Protein AF-T1H6H2-F1 (afdb_monomer)

Solvent-accessible surface area (backbone atoms only — not comparable to full-atom values): 9204 Å² total; per-residue (Å²): 111,72,67,59,53,51,53,52,51,51,51,52,50,52,52,50,50,49,51,51,51,53,51,52,52,51,53,52,49,51,54,50,51,52,55,45,47,69,57,45,52,61,52,53,53,52,49,52,52,48,51,53,50,51,52,51,51,53,56,50,55,58,48,51,57,55,51,50,47,68,44,46,52,69,73,38,45,65,56,43,74,70,38,70,47,97,91,46,47,68,60,50,51,51,45,49,49,53,39,49,54,33,37,56,49,28,58,74,75,42,77,85,41,70,63,39,53,51,30,49,52,52,44,52,54,33,52,51,40,46,52,52,49,51,54,50,50,49,59,72,71,59,69,82,82,49,74,64,62,51,50,53,54,52,52,55,52,56,59,65,67,64,70,82,78,128

pLDDT: mean 85.95, std 10.0, range [39.97, 96.44]

Radius of gyration: 44.1 Å; Cα contacts (8 Å, |Δi|>4): 53; chains: 1; bounding box: 81×33×142 Å

Structure (mmCIF, N/CA/C/O backbone):
data_AF-T1H6H2-F1
#
_entry.id   AF-T1H6H2-F1
#
loop_
_atom_site.group_PDB
_atom_site.id
_atom_site.type_symbol
_atom_site.label_atom_id
_atom_site.label_alt_id
_atom_site.label_comp_id
_atom_site.label_asym_id
_atom_site.label_entity_id
_atom_site.label_seq_id
_atom_site.pdbx_PDB_ins_code
_atom_site.Cartn_x
_atom_site.Cartn_y
_atom_site.Cartn_z
_atom_site.occupancy
_atom_site.B_iso_or_equiv
_atom_site.auth_seq_id
_atom_site.auth_comp_id
_atom_site.auth_asym_id
_atom_site.auth_atom_id
_atom_site.pdbx_PDB_model_num
ATOM 1 N N . ASP A 1 1 ? -62.378 6.405 75.358 1.00 59.22 1 ASP A N 1
ATOM 2 C CA . ASP A 1 1 ? -60.971 5.942 75.385 1.00 59.22 1 ASP A CA 1
ATOM 3 C C . ASP A 1 1 ? -60.688 4.698 74.549 1.00 59.22 1 ASP A C 1
ATOM 5 O O . ASP A 1 1 ? -59.796 4.745 73.711 1.00 59.22 1 ASP A O 1
ATOM 9 N N . THR A 1 2 ? -61.473 3.625 74.661 1.00 69.62 2 THR A N 1
ATOM 10 C CA . THR A 1 2 ? -61.313 2.390 73.858 1.00 69.62 2 THR A CA 1
ATOM 11 C C . THR A 1 2 ? -61.419 2.585 72.337 1.00 69.62 2 THR A C 1
ATOM 13 O O . THR A 1 2 ? -60.657 1.976 71.591 1.00 69.62 2 THR A O 1
ATOM 16 N N . ALA A 1 3 ? -62.301 3.469 71.856 1.00 76.44 3 ALA A N 1
ATOM 17 C CA . ALA A 1 3 ? -62.453 3.751 70.421 1.00 76.44 3 ALA A CA 1
ATOM 18 C C . ALA A 1 3 ? -61.234 4.473 69.803 1.00 76.44 3 ALA A C 1
ATOM 20 O O . ALA A 1 3 ? -60.795 4.119 68.710 1.00 76.44 3 ALA A O 1
ATOM 21 N N . ASN A 1 4 ? -60.641 5.432 70.524 1.00 79.81 4 ASN A N 1
ATOM 22 C CA . ASN A 1 4 ? -59.426 6.132 70.084 1.00 79.81 4 ASN A CA 1
ATOM 23 C C . ASN A 1 4 ? -58.225 5.180 70.026 1.00 79.81 4 ASN A C 1
ATOM 25 O O . ASN A 1 4 ? -57.428 5.235 69.091 1.00 79.81 4 ASN A O 1
ATOM 29 N N . PHE A 1 5 ? -58.120 4.268 70.996 1.00 83.00 5 PHE A N 1
ATOM 30 C CA . PHE A 1 5 ? -57.076 3.246 71.021 1.00 83.00 5 PHE A CA 1
ATOM 31 C C . PHE A 1 5 ? -57.181 2.276 69.831 1.00 83.00 5 PHE A C 1
ATOM 33 O O . PHE A 1 5 ? -56.176 1.959 69.192 1.00 83.00 5 PHE A O 1
ATOM 40 N N . ALA A 1 6 ? -58.398 1.856 69.477 1.00 84.81 6 ALA A N 1
ATOM 41 C CA . ALA A 1 6 ? -58.640 1.017 68.304 1.00 84.81 6 ALA A CA 1
ATOM 42 C C . ALA A 1 6 ? -58.256 1.727 66.989 1.00 84.81 6 ALA A C 1
ATOM 44 O O . ALA A 1 6 ? -57.574 1.133 66.154 1.00 84.81 6 ALA A O 1
ATOM 45 N N . GLN A 1 7 ? -58.599 3.012 66.834 1.00 87.12 7 GLN A N 1
ATOM 46 C CA . GLN A 1 7 ? -58.219 3.809 65.657 1.00 87.12 7 GLN A CA 1
ATOM 47 C C . GLN A 1 7 ? -56.703 4.014 65.532 1.00 87.12 7 GLN A C 1
ATOM 49 O O . GLN A 1 7 ? -56.152 3.934 64.432 1.00 87.12 7 GLN A O 1
ATOM 54 N N . LEU A 1 8 ? -56.009 4.260 66.647 1.00 86.00 8 LEU A N 1
ATOM 55 C CA . LEU A 1 8 ? -54.547 4.355 66.677 1.00 86.00 8 LEU A CA 1
ATOM 56 C C . LEU A 1 8 ? -53.891 3.032 66.274 1.00 86.00 8 LEU A C 1
ATOM 58 O O . LEU A 1 8 ? -52.953 3.028 65.479 1.00 86.00 8 LEU A O 1
ATOM 62 N N . THR A 1 9 ? -54.425 1.910 66.756 1.00 88.19 9 THR A N 1
ATOM 63 C CA . THR A 1 9 ? -53.924 0.571 66.422 1.00 88.19 9 THR A CA 1
ATOM 64 C C . THR A 1 9 ? -54.136 0.248 64.936 1.00 88.19 9 THR A C 1
ATOM 66 O O . THR A 1 9 ? -53.226 -0.252 64.278 1.00 88.19 9 THR A O 1
ATOM 69 N N . GLU A 1 10 ? -55.291 0.606 64.362 1.00 91.44 10 GLU A N 1
ATOM 70 C CA . GLU A 1 10 ? -55.558 0.463 62.923 1.00 91.44 10 GLU A CA 1
ATOM 71 C C . GLU A 1 10 ? -54.583 1.297 62.074 1.00 91.44 10 GLU A C 1
ATOM 73 O O . GLU A 1 10 ? -54.028 0.805 61.089 1.00 91.44 10 GLU A O 1
ATOM 78 N N . LYS A 1 11 ? -54.324 2.550 62.471 1.00 90.00 11 LYS A N 1
ATOM 79 C CA . LYS A 1 11 ? -53.363 3.432 61.788 1.00 90.00 11 LYS A CA 1
ATOM 80 C C . LYS A 1 11 ? -51.948 2.855 61.825 1.00 90.00 11 LYS A C 1
ATOM 82 O O . LYS A 1 11 ? -51.281 2.839 60.794 1.00 90.00 11 LYS A O 1
ATOM 87 N N . VAL A 1 12 ? -51.504 2.351 62.978 1.00 91.25 12 VAL A N 1
ATOM 88 C CA . VAL A 1 12 ? -50.191 1.699 63.132 1.00 91.25 12 VAL A CA 1
ATOM 89 C C . VAL A 1 12 ? -50.086 0.455 62.248 1.00 91.25 12 VAL A C 1
ATOM 91 O O . VAL A 1 12 ? -49.072 0.275 61.575 1.00 91.25 12 VAL A O 1
ATOM 94 N N . ASN A 1 13 ? -51.137 -0.364 62.176 1.00 91.75 13 ASN A N 1
ATOM 95 C CA . ASN A 1 13 ? -51.163 -1.536 61.301 1.00 91.75 13 ASN A CA 1
ATOM 96 C C . ASN A 1 13 ? -51.085 -1.149 59.819 1.00 91.75 13 ASN A C 1
ATOM 98 O O . ASN A 1 13 ? -50.264 -1.712 59.099 1.00 91.75 13 ASN A O 1
ATOM 102 N N . LYS A 1 14 ? -51.832 -0.125 59.384 1.00 92.81 14 LYS A N 1
ATOM 103 C CA . LYS A 1 14 ? -51.731 0.428 58.021 1.00 92.81 14 LYS A CA 1
ATOM 104 C C . LYS A 1 14 ? -50.328 0.938 57.695 1.00 92.81 14 LYS A C 1
ATOM 106 O O . LYS A 1 14 ? -49.822 0.669 56.609 1.00 92.81 14 LYS A O 1
ATOM 111 N N . TYR A 1 15 ? -49.677 1.650 58.616 1.00 93.25 15 TYR A N 1
ATOM 112 C CA . TYR A 1 15 ? -48.298 2.103 58.405 1.00 93.25 15 TYR A CA 1
ATOM 113 C C . TYR A 1 15 ? -47.307 0.935 58.344 1.00 93.25 15 TYR A C 1
ATOM 115 O O . TYR A 1 15 ? -46.400 0.953 57.513 1.00 93.25 15 TYR A O 1
ATOM 123 N N . ASN A 1 16 ? -47.498 -0.103 59.161 1.00 92.88 16 ASN A N 1
ATOM 124 C CA . ASN A 1 16 ? -46.692 -1.322 59.099 1.00 92.88 16 ASN A CA 1
ATOM 125 C C . ASN A 1 16 ? -46.887 -2.084 57.782 1.00 92.88 16 ASN A C 1
ATOM 127 O O . ASN A 1 16 ? -45.909 -2.553 57.204 1.00 92.88 16 ASN A O 1
ATOM 131 N N . GLU A 1 17 ? -48.117 -2.197 57.282 1.00 93.38 17 GLU A N 1
ATOM 132 C CA . GLU A 1 17 ? -48.404 -2.796 55.974 1.00 93.38 17 GLU A CA 1
ATOM 133 C C . GLU A 1 17 ? -47.775 -1.994 54.836 1.00 93.38 17 GLU A C 1
ATOM 135 O O . GLU A 1 17 ? -47.125 -2.572 53.965 1.00 93.38 17 GLU A O 1
ATOM 140 N N . LEU A 1 18 ? -47.891 -0.664 54.875 1.00 93.69 18 LEU A N 1
ATOM 141 C CA . LEU A 1 18 ? -47.269 0.214 53.889 1.00 93.69 18 LEU A CA 1
ATOM 142 C C . LEU A 1 18 ? -45.739 0.085 53.907 1.00 93.69 18 LEU A C 1
ATOM 144 O O . LEU A 1 18 ? -45.123 -0.023 52.850 1.00 93.69 18 LEU A O 1
ATOM 148 N N . SER A 1 19 ? -45.133 0.031 55.096 1.00 93.81 19 SER A N 1
ATOM 149 C CA . SER A 1 19 ? -43.689 -0.168 55.268 1.00 93.81 19 SER A CA 1
ATOM 150 C C . SER A 1 19 ? -43.231 -1.531 54.734 1.00 93.81 19 SER A C 1
ATOM 152 O O . SER A 1 19 ? -42.256 -1.613 53.987 1.00 93.81 19 SER A O 1
ATOM 154 N N . LYS A 1 20 ? -43.981 -2.606 55.015 1.00 94.31 20 LYS A N 1
ATOM 155 C CA . LYS A 1 20 ? -43.722 -3.940 54.447 1.00 94.31 20 LYS A CA 1
ATOM 156 C C . LYS A 1 20 ? -43.845 -3.950 52.925 1.00 94.31 20 LYS A C 1
ATOM 158 O O . LYS A 1 20 ? -43.014 -4.558 52.256 1.00 94.31 20 LYS A O 1
ATOM 163 N N . CYS A 1 21 ? -44.845 -3.263 52.378 1.00 94.81 21 CYS A N 1
ATOM 164 C CA . CYS A 1 21 ? -45.035 -3.141 50.935 1.00 94.81 21 CYS A CA 1
ATOM 165 C C . CYS A 1 21 ? -43.854 -2.402 50.286 1.00 94.81 21 CYS A C 1
ATOM 167 O O . CYS A 1 21 ? -43.271 -2.891 49.321 1.00 94.81 21 CYS A O 1
ATOM 169 N N . MET A 1 22 ? -43.424 -1.284 50.879 1.00 94.81 22 MET A N 1
ATOM 170 C CA . MET A 1 22 ? -42.246 -0.525 50.449 1.00 94.81 22 MET A CA 1
ATOM 171 C C . MET A 1 22 ? -40.971 -1.381 50.485 1.00 94.81 22 MET A C 1
ATOM 173 O O . MET A 1 22 ? -40.210 -1.400 49.517 1.00 94.81 22 MET A O 1
ATOM 177 N N . SER A 1 23 ? -40.764 -2.138 51.567 1.00 94.56 23 SER A N 1
ATOM 178 C CA . SER A 1 23 ? -39.644 -3.076 51.686 1.00 94.56 23 SER A CA 1
ATOM 179 C C . SER A 1 23 ? -39.695 -4.150 50.598 1.00 94.56 23 SER A C 1
ATOM 181 O O . SER A 1 23 ? -38.672 -4.439 49.990 1.00 94.56 23 SER A O 1
ATOM 183 N N . GLY A 1 24 ? -40.874 -4.709 50.307 1.00 96.00 24 GLY A N 1
ATOM 184 C CA . GLY A 1 24 ? -41.040 -5.708 49.249 1.00 96.00 24 GLY A CA 1
ATOM 185 C C . GLY A 1 24 ? -40.739 -5.157 47.851 1.00 96.00 24 GLY A C 1
ATOM 186 O O . GLY A 1 24 ? -40.100 -5.830 47.037 1.00 96.00 24 GLY A O 1
ATOM 187 N N . ILE A 1 25 ? -41.137 -3.911 47.580 1.00 94.62 25 ILE A N 1
ATOM 188 C CA . ILE A 1 25 ? -40.821 -3.215 46.326 1.00 94.62 25 ILE A CA 1
ATOM 189 C C . ILE A 1 25 ? -39.305 -3.014 46.194 1.00 94.62 25 ILE A C 1
ATOM 191 O O . ILE A 1 25 ? -38.743 -3.328 45.145 1.00 94.62 25 ILE A O 1
ATOM 195 N N . LEU A 1 26 ? -38.632 -2.551 47.253 1.00 96.31 26 LEU A N 1
ATOM 196 C CA . LEU A 1 26 ? -37.177 -2.367 47.269 1.00 96.31 26 LEU A CA 1
ATOM 197 C C . LEU A 1 26 ? -36.427 -3.683 47.036 1.00 96.31 26 LEU A C 1
ATOM 199 O O . LEU A 1 26 ? -35.561 -3.732 46.167 1.00 96.31 26 LEU A O 1
ATOM 203 N N . THR A 1 27 ? -36.817 -4.766 47.714 1.00 95.50 27 THR A N 1
ATOM 204 C CA . THR A 1 27 ? -36.234 -6.099 47.486 1.00 95.50 27 THR A CA 1
ATOM 205 C C . THR A 1 27 ? -36.415 -6.555 46.037 1.00 95.50 27 THR A C 1
ATOM 207 O O . THR A 1 27 ? -35.505 -7.122 45.435 1.00 95.50 27 THR A O 1
ATOM 210 N N . THR A 1 28 ? -37.573 -6.276 45.432 1.00 95.31 28 THR A N 1
ATOM 211 C CA . THR A 1 28 ? -37.825 -6.616 44.023 1.00 95.31 28 THR A CA 1
ATOM 212 C C . THR A 1 28 ? -36.932 -5.805 43.081 1.00 95.31 28 THR A C 1
ATOM 214 O O . THR A 1 28 ? -36.414 -6.343 42.100 1.00 95.31 28 THR A O 1
ATOM 217 N N . PHE A 1 29 ? -36.732 -4.515 43.361 1.00 96.44 29 PHE A N 1
ATOM 218 C CA . PHE A 1 29 ? -35.812 -3.679 42.591 1.00 96.44 29 PHE A CA 1
ATOM 219 C C . PHE A 1 29 ? -34.371 -4.162 42.703 1.00 96.44 29 PHE A C 1
ATOM 221 O O . PHE A 1 29 ? -33.711 -4.287 41.676 1.00 96.44 29 PHE A O 1
ATOM 228 N N . GLU A 1 30 ? -33.914 -4.491 43.908 1.00 95.69 30 GLU A N 1
ATOM 229 C CA . GLU A 1 30 ? -32.572 -5.017 44.155 1.00 95.69 30 GLU A CA 1
ATOM 230 C C . GLU A 1 30 ? -32.324 -6.314 43.372 1.00 95.69 30 GLU A C 1
ATOM 232 O O . GLU A 1 30 ? -31.342 -6.423 42.641 1.00 95.69 30 GLU A O 1
ATOM 237 N N . GLN A 1 31 ? -33.272 -7.256 43.401 1.00 95.56 31 GLN A N 1
ATOM 238 C CA . GLN A 1 31 ? -33.183 -8.494 42.617 1.00 95.56 31 GLN A CA 1
ATOM 239 C C . GLN A 1 31 ? -33.136 -8.241 41.105 1.00 95.56 31 GLN A C 1
ATOM 241 O O . GLN A 1 31 ? -32.422 -8.931 40.375 1.00 95.56 31 GLN A O 1
ATOM 246 N N . ARG A 1 32 ? -33.912 -7.270 40.608 1.00 95.88 32 ARG A N 1
ATOM 247 C CA . ARG A 1 32 ? -33.897 -6.900 39.186 1.00 95.88 32 ARG A CA 1
ATOM 248 C C . ARG A 1 32 ? -32.589 -6.219 38.796 1.00 95.88 32 ARG A C 1
ATOM 250 O O . ARG A 1 32 ? -32.098 -6.500 37.707 1.00 95.88 32 ARG A O 1
ATOM 257 N N . LEU A 1 33 ? -32.033 -5.371 39.663 1.00 95.25 33 LEU A N 1
ATOM 258 C CA . LEU A 1 33 ? -30.734 -4.737 39.443 1.00 95.25 33 LEU A CA 1
ATOM 259 C C . LEU A 1 33 ? -29.616 -5.779 39.402 1.00 95.25 33 LEU A C 1
ATOM 261 O O . LEU A 1 33 ? -28.835 -5.770 38.458 1.00 95.25 33 LEU A O 1
ATOM 265 N N . GLY A 1 34 ? -29.598 -6.720 40.350 1.00 94.25 34 GLY A N 1
ATOM 266 C CA . GLY A 1 34 ? -28.598 -7.790 40.383 1.00 94.25 34 GLY A CA 1
ATOM 267 C C . GLY A 1 34 ? -28.622 -8.653 39.118 1.00 94.25 34 GLY A C 1
ATOM 268 O O . GLY A 1 34 ? -27.587 -8.874 38.497 1.00 94.25 34 GLY A O 1
ATOM 269 N N . LYS A 1 35 ? -29.814 -9.059 38.654 1.00 93.31 35 LYS A N 1
ATOM 270 C CA . LYS A 1 35 ? -29.961 -9.795 37.380 1.00 93.31 35 LYS A CA 1
ATOM 271 C C . LYS A 1 35 ? -29.508 -8.980 36.171 1.00 93.31 35 LYS A C 1
ATOM 273 O O . LYS A 1 35 ? -28.952 -9.530 35.219 1.00 93.31 35 LYS A O 1
ATOM 278 N N . LEU A 1 36 ? -29.786 -7.676 36.176 1.00 93.25 36 LEU A N 1
ATOM 279 C CA . LEU A 1 36 ? -29.373 -6.783 35.102 1.00 93.25 36 LEU A CA 1
ATOM 280 C C . LEU A 1 36 ? -27.848 -6.659 35.060 1.00 93.25 36 LEU A C 1
ATOM 282 O O . LEU A 1 36 ? -27.271 -6.770 33.986 1.00 93.25 36 LEU A O 1
ATOM 286 N N . GLU A 1 37 ? -27.202 -6.487 36.210 1.00 93.00 37 GLU A N 1
ATOM 287 C CA . GLU A 1 37 ? -25.745 -6.440 36.329 1.00 93.00 37 GLU A CA 1
ATOM 288 C C . GLU A 1 37 ? -25.100 -7.744 35.846 1.00 93.00 37 GLU A C 1
ATOM 290 O O . GLU A 1 37 ? -24.219 -7.707 34.987 1.00 93.00 37 GLU A O 1
ATOM 295 N N . GLU A 1 38 ? -25.609 -8.892 36.298 1.00 92.44 38 GLU A N 1
ATOM 296 C CA . GLU A 1 38 ? -25.136 -10.218 35.882 1.00 92.44 38 GLU A CA 1
ATOM 297 C C . GLU A 1 38 ? -25.257 -10.429 34.362 1.00 92.44 38 GLU A C 1
ATOM 299 O O . GLU A 1 38 ? -24.422 -11.090 33.745 1.00 92.44 38 GLU A O 1
ATOM 304 N N . THR A 1 39 ? -26.263 -9.813 33.733 1.00 92.44 39 THR A N 1
ATOM 305 C CA . THR A 1 39 ? -26.474 -9.892 32.282 1.00 92.44 39 THR A CA 1
ATOM 306 C C . THR A 1 39 ? -25.632 -8.873 31.506 1.00 92.44 39 THR A C 1
ATOM 308 O O . THR A 1 39 ? -25.107 -9.188 30.438 1.00 92.44 39 THR A O 1
ATOM 311 N N . ILE A 1 40 ? -25.492 -7.643 32.008 1.00 93.19 40 ILE A N 1
ATOM 312 C CA . ILE A 1 40 ? -24.812 -6.542 31.308 1.00 93.19 40 ILE A CA 1
ATOM 313 C C . ILE A 1 40 ? -23.292 -6.656 31.417 1.00 93.19 40 ILE A C 1
ATOM 315 O O . ILE A 1 40 ? -22.597 -6.414 30.429 1.00 93.19 40 ILE A O 1
ATOM 319 N N . LEU A 1 41 ? -22.760 -7.041 32.578 1.00 93.69 41 LEU A N 1
ATOM 320 C CA . LEU A 1 41 ? -21.320 -7.144 32.807 1.00 93.69 41 LEU A CA 1
ATOM 321 C C . LEU A 1 41 ? -20.594 -8.019 31.762 1.00 93.69 41 LEU A C 1
ATOM 323 O O . LEU A 1 41 ? -19.624 -7.537 31.165 1.00 93.69 41 LEU A O 1
ATOM 327 N N . PRO A 1 42 ? -21.052 -9.248 31.440 1.00 93.38 42 PRO A N 1
ATOM 328 C CA . PRO A 1 42 ? -20.401 -10.060 30.414 1.00 93.38 42 PRO A CA 1
ATOM 329 C C . PRO A 1 42 ? -20.540 -9.461 29.009 1.00 93.38 42 PRO A C 1
ATOM 331 O O . PRO A 1 42 ? -19.656 -9.659 28.174 1.00 93.38 42 PRO A O 1
ATOM 334 N N . VAL A 1 43 ? -21.614 -8.718 28.718 1.00 93.88 43 VAL A N 1
ATOM 335 C CA . VAL A 1 43 ? -21.774 -8.012 27.434 1.00 93.88 43 VAL A CA 1
ATOM 336 C C . VAL A 1 43 ? -20.764 -6.876 27.322 1.00 93.88 43 VAL A C 1
ATOM 338 O O . VAL A 1 43 ? -20.115 -6.743 26.283 1.00 93.88 43 VAL A O 1
ATOM 341 N N . TYR A 1 44 ? -20.580 -6.099 28.389 1.00 95.06 44 TYR A N 1
ATOM 342 C CA . TYR A 1 44 ? -19.593 -5.026 28.436 1.00 95.06 44 TYR A CA 1
ATOM 343 C C . TYR A 1 44 ? -18.176 -5.570 28.227 1.00 95.06 44 TYR A C 1
ATOM 345 O O . TYR A 1 44 ? -17.476 -5.122 27.321 1.00 95.06 44 TYR A O 1
ATOM 353 N N . GLN A 1 45 ? -17.794 -6.614 28.971 1.00 93.31 45 GLN A N 1
ATOM 354 C CA . GLN A 1 45 ? -16.490 -7.268 28.827 1.00 93.31 45 GLN A CA 1
ATOM 355 C C . GLN A 1 45 ? -16.273 -7.803 27.406 1.00 93.31 45 GLN A C 1
ATOM 357 O O . GLN A 1 45 ? -15.239 -7.546 26.788 1.00 93.31 45 GLN A O 1
ATOM 362 N N . LYS A 1 46 ? -17.260 -8.511 26.836 1.00 94.12 46 LYS A N 1
ATOM 363 C CA . LYS A 1 46 ? -17.184 -9.000 25.449 1.00 94.12 46 LYS A CA 1
ATOM 364 C C . LYS A 1 46 ? -17.025 -7.858 24.447 1.00 94.12 46 LYS A C 1
ATOM 366 O O . LYS A 1 46 ? -16.236 -7.988 23.513 1.00 94.12 46 LYS A O 1
ATOM 371 N N . THR A 1 47 ? -17.743 -6.756 24.644 1.00 95.50 47 THR A N 1
ATOM 372 C CA . THR A 1 47 ? -17.670 -5.574 23.775 1.00 95.50 47 THR A CA 1
ATOM 373 C C . THR A 1 47 ? -16.296 -4.916 23.864 1.00 95.50 47 THR A C 1
ATOM 375 O O . THR A 1 47 ? -15.697 -4.623 22.832 1.00 95.50 47 THR A O 1
ATOM 378 N N . GLU A 1 48 ? -15.742 -4.774 25.068 1.00 95.12 48 GLU A N 1
ATOM 379 C CA . GLU A 1 48 ? -14.395 -4.244 25.284 1.00 95.12 48 GLU A CA 1
ATOM 380 C C . GLU A 1 48 ? -13.330 -5.119 24.600 1.00 95.12 48 GLU A C 1
ATOM 382 O O . GLU A 1 48 ? -12.469 -4.6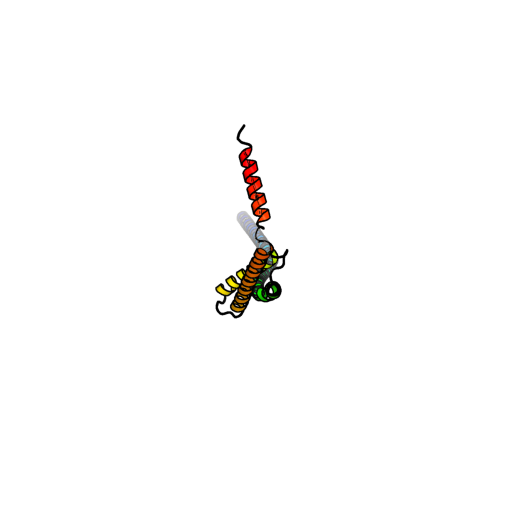21 23.869 1.00 95.12 48 GLU A O 1
ATOM 387 N N . HIS A 1 49 ? -13.411 -6.442 24.771 1.00 95.44 49 HIS A N 1
ATOM 388 C CA . HIS A 1 49 ? -12.513 -7.382 24.101 1.00 95.44 49 HIS A CA 1
ATOM 389 C C . HIS A 1 49 ? -12.637 -7.320 22.576 1.00 95.44 49 HIS A C 1
ATOM 391 O O . HIS A 1 49 ? -11.624 -7.372 21.872 1.00 95.44 49 HIS A O 1
ATOM 397 N N . LEU A 1 50 ? -13.859 -7.193 22.054 1.00 96.19 50 LEU A N 1
ATOM 398 C CA . LEU A 1 50 ? -14.099 -7.061 20.621 1.00 96.19 50 LEU A CA 1
ATOM 399 C C . LEU A 1 50 ? -13.513 -5.755 20.081 1.00 96.19 50 LEU A C 1
ATOM 401 O O . LEU A 1 50 ? -12.859 -5.770 19.040 1.00 96.19 50 LEU A O 1
ATOM 405 N N . GLN A 1 51 ? -13.674 -4.649 20.806 1.00 94.75 51 GLN A N 1
ATOM 406 C CA . GLN A 1 51 ? -13.124 -3.351 20.430 1.00 94.75 51 GLN A CA 1
ATOM 407 C C . GLN A 1 51 ? -11.590 -3.373 20.417 1.00 94.75 51 GLN A C 1
ATOM 409 O O . GLN A 1 51 ? -10.982 -2.926 19.444 1.00 94.75 51 GLN A O 1
ATOM 414 N N . LYS A 1 52 ? -10.956 -3.975 21.434 1.00 94.81 52 LYS A N 1
ATOM 415 C CA . LYS A 1 52 ? -9.501 -4.210 21.458 1.00 94.81 52 LYS A CA 1
ATOM 416 C C . LYS A 1 52 ? -9.049 -5.058 20.269 1.00 94.81 52 LYS A C 1
ATOM 418 O O . LYS A 1 52 ? -8.094 -4.707 19.581 1.00 94.81 52 LYS A O 1
ATOM 423 N N . ARG A 1 53 ? -9.763 -6.149 19.965 1.00 93.81 53 ARG A N 1
ATOM 424 C CA . ARG A 1 53 ? -9.464 -6.990 18.795 1.00 93.81 53 ARG A CA 1
ATOM 425 C C . ARG A 1 53 ? -9.592 -6.204 17.491 1.00 93.81 53 ARG A C 1
ATOM 427 O O . ARG A 1 53 ? -8.726 -6.320 16.631 1.00 93.81 53 ARG A O 1
ATOM 434 N N . GLN A 1 54 ? -10.629 -5.384 17.350 1.00 94.56 54 GLN A N 1
ATOM 435 C CA . GLN A 1 54 ? -10.828 -4.543 16.173 1.00 94.56 54 GLN A CA 1
ATOM 436 C C . GLN A 1 54 ? -9.693 -3.525 16.001 1.00 94.56 54 GLN A C 1
ATOM 438 O O . GLN A 1 54 ? -9.231 -3.314 14.883 1.00 94.56 54 GLN A O 1
ATOM 443 N N . GLN A 1 55 ? -9.218 -2.913 17.088 1.00 92.88 55 GLN A N 1
ATOM 444 C CA . GLN A 1 55 ? -8.061 -2.014 17.052 1.00 92.88 55 GLN A CA 1
ATOM 445 C C . GLN A 1 55 ? -6.786 -2.749 16.620 1.00 92.88 55 GLN A C 1
ATOM 447 O O . GLN A 1 55 ? -6.075 -2.254 15.747 1.00 92.88 55 GLN A O 1
ATOM 452 N N . ASN A 1 56 ? -6.542 -3.953 17.145 1.00 92.38 56 ASN A N 1
ATOM 453 C CA . ASN A 1 56 ? -5.402 -4.776 16.736 1.00 92.38 56 ASN A CA 1
ATOM 454 C C . ASN A 1 56 ? -5.462 -5.134 15.245 1.00 92.38 56 ASN A C 1
ATOM 456 O O . ASN A 1 56 ? -4.456 -5.018 14.553 1.00 92.38 56 ASN A O 1
ATOM 460 N N . LEU A 1 57 ? -6.638 -5.509 14.731 1.00 91.25 57 LEU A N 1
ATOM 461 C CA . LEU A 1 57 ? -6.825 -5.794 13.304 1.00 91.25 57 LEU A CA 1
ATOM 462 C C . LEU A 1 57 ? -6.543 -4.566 12.429 1.00 91.25 57 LEU A C 1
ATOM 464 O O . LEU A 1 57 ? -5.866 -4.689 11.414 1.00 91.25 57 LEU A O 1
ATOM 468 N N . LYS A 1 58 ? -7.003 -3.376 12.835 1.00 88.12 58 LYS A N 1
ATOM 469 C CA . LYS A 1 58 ? -6.695 -2.122 12.125 1.00 88.12 58 LYS A CA 1
ATOM 470 C C . LYS A 1 58 ? -5.193 -1.828 12.116 1.00 88.12 58 LYS A C 1
ATOM 472 O O . LYS A 1 58 ? -4.651 -1.451 11.083 1.00 88.12 58 LYS A O 1
ATOM 477 N N . ALA A 1 59 ? -4.519 -2.016 13.250 1.00 83.44 59 ALA A N 1
ATOM 478 C CA . ALA A 1 59 ? -3.078 -1.813 13.348 1.00 83.44 59 ALA A CA 1
ATOM 479 C C . ALA A 1 59 ? -2.294 -2.8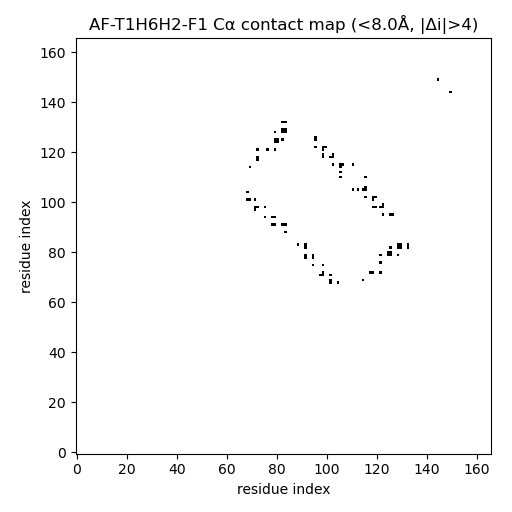05 12.473 1.00 83.44 59 ALA A C 1
ATOM 481 O O . ALA A 1 59 ? -1.336 -2.399 11.825 1.00 83.44 59 ALA A O 1
ATOM 482 N N . LEU A 1 60 ? -2.709 -4.076 12.424 1.00 82.25 60 LEU A N 1
ATOM 483 C CA . LEU A 1 60 ? -2.109 -5.089 11.550 1.00 82.25 60 LEU A CA 1
ATOM 484 C C . LEU A 1 60 ? -2.307 -4.747 10.069 1.00 82.25 60 LEU A C 1
ATOM 486 O O . LEU A 1 60 ? -1.324 -4.664 9.345 1.00 82.25 60 LEU A O 1
ATOM 490 N N . SER A 1 61 ? -3.533 -4.420 9.651 1.00 81.44 61 SER A N 1
ATOM 491 C CA . SER A 1 61 ? -3.824 -4.038 8.262 1.00 81.44 61 SER A CA 1
ATOM 492 C C . SER A 1 61 ? -2.999 -2.834 7.795 1.00 81.44 61 SER A C 1
ATOM 494 O O . SER A 1 61 ? -2.504 -2.826 6.671 1.00 81.44 61 SER A O 1
ATOM 496 N N . ASN A 1 62 ? -2.786 -1.838 8.659 1.00 74.94 62 ASN A N 1
ATOM 497 C CA . ASN A 1 62 ? -1.919 -0.707 8.331 1.00 74.94 62 ASN A CA 1
ATOM 498 C C . ASN A 1 62 ? -0.451 -1.127 8.145 1.00 74.94 62 ASN A C 1
ATOM 500 O O . ASN A 1 62 ? 0.255 -0.520 7.345 1.00 74.94 62 ASN A O 1
ATOM 504 N N . ARG A 1 63 ? 0.021 -2.149 8.870 1.00 70.75 63 ARG A N 1
ATOM 505 C CA . ARG A 1 63 ? 1.383 -2.686 8.717 1.00 70.75 63 ARG A CA 1
ATOM 506 C C . ARG A 1 63 ? 1.531 -3.519 7.447 1.00 70.75 63 ARG A C 1
ATOM 508 O O . ARG A 1 63 ? 2.593 -3.455 6.838 1.00 70.75 63 ARG A O 1
ATOM 515 N N . ASP A 1 64 ? 0.483 -4.219 7.019 1.00 77.50 64 ASP A N 1
ATOM 516 C CA . ASP A 1 64 ? 0.485 -4.974 5.758 1.00 77.50 64 ASP A CA 1
ATOM 517 C C . ASP A 1 64 ? 0.670 -4.049 4.544 1.00 77.50 64 ASP A C 1
ATOM 519 O O . ASP A 1 64 ? 1.404 -4.380 3.616 1.00 77.50 64 ASP A O 1
ATOM 523 N N . VAL A 1 65 ? 0.085 -2.844 4.578 1.00 75.88 65 VAL A N 1
ATOM 524 C CA . VAL A 1 65 ? 0.312 -1.820 3.541 1.00 75.88 65 VAL A CA 1
ATOM 525 C C . VAL A 1 65 ? 1.784 -1.414 3.489 1.00 75.88 65 VAL A C 1
ATOM 527 O O . VAL A 1 65 ? 2.361 -1.335 2.408 1.00 75.88 65 VAL A O 1
ATOM 530 N N . VAL A 1 66 ? 2.414 -1.207 4.649 1.00 75.56 66 VAL A N 1
ATOM 531 C CA . VAL A 1 66 ? 3.842 -0.879 4.717 1.00 75.56 66 VAL A CA 1
ATOM 532 C C . VAL A 1 66 ? 4.673 -2.002 4.112 1.00 75.56 66 VAL A C 1
ATOM 534 O O . VAL A 1 66 ? 5.446 -1.731 3.203 1.00 75.56 66 VAL A O 1
ATOM 537 N N . LEU A 1 67 ? 4.465 -3.247 4.552 1.00 79.25 67 LEU A N 1
ATOM 538 C CA . LEU A 1 67 ? 5.171 -4.424 4.031 1.00 79.25 67 LEU A CA 1
ATOM 539 C C . LEU A 1 67 ? 5.036 -4.544 2.510 1.00 79.25 67 LEU A C 1
ATOM 541 O O . LEU A 1 67 ? 6.038 -4.746 1.830 1.00 79.25 67 LEU A O 1
ATOM 545 N N . SER A 1 68 ? 3.841 -4.292 1.967 1.00 81.75 68 SER A N 1
ATOM 546 C CA . SER A 1 68 ? 3.621 -4.356 0.522 1.00 81.75 68 SER A CA 1
ATOM 547 C C . SER A 1 68 ? 4.541 -3.420 -0.268 1.00 81.75 68 SER A C 1
ATOM 549 O O . SER A 1 68 ? 5.014 -3.813 -1.327 1.00 81.75 68 SER A O 1
ATOM 551 N N . HIS A 1 69 ? 4.869 -2.226 0.252 1.00 81.12 69 HIS A N 1
ATOM 552 C CA . HIS A 1 69 ? 5.793 -1.288 -0.400 1.00 81.12 69 HIS A CA 1
ATOM 553 C C . HIS A 1 69 ? 7.246 -1.784 -0.421 1.00 81.12 69 HIS A C 1
ATOM 555 O O . HIS A 1 69 ? 7.972 -1.467 -1.363 1.00 81.12 69 HIS A O 1
ATOM 561 N N . TYR A 1 70 ? 7.659 -2.571 0.577 1.00 80.75 70 TYR A N 1
ATOM 562 C CA . TYR A 1 70 ? 8.983 -3.203 0.609 1.00 80.75 70 TYR A CA 1
ATOM 563 C C . TYR A 1 70 ? 9.087 -4.343 -0.414 1.00 80.75 70 TYR A C 1
ATOM 565 O O . TYR A 1 70 ? 10.120 -4.475 -1.071 1.00 80.75 70 TYR A O 1
ATOM 573 N N . ASP A 1 71 ? 8.002 -5.092 -0.628 1.00 84.69 71 ASP A N 1
ATOM 574 C CA . ASP A 1 71 ? 7.972 -6.218 -1.570 1.00 84.69 71 ASP A CA 1
ATOM 575 C C . ASP A 1 71 ? 7.835 -5.782 -3.045 1.00 84.69 71 ASP A C 1
ATOM 577 O O . ASP A 1 71 ? 8.260 -6.516 -3.941 1.00 84.69 71 ASP A O 1
ATOM 581 N N . VAL A 1 72 ? 7.335 -4.562 -3.328 1.00 85.44 72 VAL A N 1
ATOM 582 C CA . VAL A 1 72 ? 7.147 -4.050 -4.710 1.00 85.44 72 VAL A CA 1
ATOM 583 C C . VAL A 1 72 ? 8.410 -4.200 -5.558 1.00 85.44 72 VAL A C 1
ATOM 585 O O . VAL A 1 72 ? 8.327 -4.597 -6.720 1.00 85.44 72 VAL A O 1
ATOM 588 N N . SER A 1 73 ? 9.587 -3.895 -5.004 1.00 79.50 73 SER A N 1
ATOM 589 C CA . SER A 1 73 ? 10.840 -4.018 -5.759 1.00 79.50 73 SER A CA 1
ATOM 590 C C . SER A 1 73 ? 11.068 -5.449 -6.229 1.00 79.50 73 SER A C 1
ATOM 592 O O . SER A 1 73 ? 11.436 -5.658 -7.379 1.00 79.50 73 SER A O 1
ATOM 594 N N . GLN A 1 74 ? 10.819 -6.437 -5.370 1.00 83.69 74 GLN A N 1
ATOM 595 C CA . GLN A 1 74 ? 11.047 -7.845 -5.676 1.00 83.69 74 GLN A CA 1
ATOM 596 C C . GLN A 1 74 ? 10.004 -8.389 -6.660 1.00 83.69 74 GLN A C 1
ATOM 598 O O . GLN A 1 74 ? 10.369 -9.065 -7.625 1.00 83.69 74 GLN A O 1
ATOM 603 N N . ASP A 1 75 ? 8.734 -8.036 -6.465 1.00 84.69 75 ASP A N 1
ATOM 604 C CA . ASP A 1 75 ? 7.627 -8.477 -7.319 1.00 84.69 75 ASP A CA 1
ATOM 605 C C . ASP A 1 75 ? 7.772 -7.974 -8.757 1.00 84.69 75 ASP A C 1
ATOM 607 O O . ASP A 1 75 ? 7.479 -8.678 -9.727 1.00 84.69 75 ASP A O 1
ATOM 611 N N . VAL A 1 76 ? 8.230 -6.731 -8.898 1.00 85.19 76 VAL A N 1
ATOM 612 C CA . VAL A 1 76 ? 8.205 -6.012 -10.169 1.00 85.19 76 VAL A CA 1
ATOM 613 C C . VAL A 1 76 ? 9.559 -6.071 -10.895 1.00 85.19 76 VAL A C 1
ATOM 615 O O . VAL A 1 76 ? 9.608 -5.923 -12.117 1.00 85.19 76 VAL A O 1
ATOM 618 N N . CYS A 1 77 ? 10.656 -6.382 -10.190 1.00 84.69 77 CYS A N 1
ATOM 619 C CA . CYS A 1 77 ? 12.021 -6.454 -10.735 1.00 84.69 77 CYS A CA 1
ATOM 620 C C . CYS A 1 77 ? 12.142 -7.328 -11.986 1.00 84.69 77 CYS A C 1
ATOM 622 O O . CYS A 1 77 ? 12.715 -6.887 -12.986 1.00 84.69 77 CYS A O 1
ATOM 624 N N . ASN A 1 78 ? 11.567 -8.532 -11.967 1.00 84.75 78 ASN A N 1
ATOM 625 C CA . ASN A 1 78 ? 11.647 -9.455 -13.101 1.00 84.75 78 ASN A CA 1
ATOM 626 C C . ASN A 1 78 ? 10.950 -8.896 -14.349 1.00 84.75 78 ASN A C 1
ATOM 628 O O . ASN A 1 78 ? 11.453 -9.044 -15.464 1.00 84.75 78 ASN A O 1
ATOM 632 N N . LEU A 1 79 ? 9.803 -8.233 -14.166 1.00 86.38 79 LEU A N 1
ATOM 633 C CA . LEU A 1 79 ? 9.049 -7.636 -15.266 1.00 86.38 79 LEU A CA 1
ATOM 634 C C . LEU A 1 79 ? 9.792 -6.434 -15.860 1.00 86.38 79 LEU A C 1
ATOM 636 O O . LEU A 1 79 ? 9.875 -6.309 -17.080 1.00 86.38 79 LEU A O 1
ATOM 640 N N . ILE A 1 80 ? 10.381 -5.590 -15.009 1.00 87.00 80 ILE A N 1
ATOM 641 C CA . ILE A 1 80 ? 11.150 -4.418 -15.446 1.00 87.00 80 ILE A CA 1
ATOM 642 C C . ILE A 1 80 ? 12.404 -4.828 -16.220 1.00 87.00 80 ILE A C 1
ATOM 644 O O . ILE A 1 80 ? 12.655 -4.288 -17.297 1.00 87.00 80 ILE A O 1
ATOM 648 N N . HIS A 1 81 ? 13.150 -5.822 -15.728 1.00 85.50 81 HIS A N 1
ATOM 649 C CA . HIS A 1 81 ? 14.344 -6.333 -16.411 1.00 85.50 81 HIS A CA 1
ATOM 650 C C . HIS A 1 81 ? 14.028 -6.993 -17.753 1.00 85.50 81 HIS A C 1
ATOM 652 O O . HIS A 1 81 ? 14.811 -6.874 -18.693 1.00 85.50 81 HIS A O 1
ATOM 658 N N . ARG A 1 82 ? 12.883 -7.677 -17.867 1.00 84.81 82 ARG A N 1
ATOM 659 C CA . ARG A 1 82 ? 12.439 -8.276 -19.133 1.00 84.81 82 ARG A CA 1
ATOM 660 C C . ARG A 1 82 ? 12.093 -7.221 -20.190 1.00 84.81 82 ARG A C 1
ATOM 662 O O . ARG A 1 82 ? 12.190 -7.507 -21.381 1.00 84.81 82 ARG A O 1
ATOM 669 N N . GLY A 1 83 ? 11.726 -6.017 -19.755 1.00 81.50 83 GLY A N 1
ATOM 670 C CA . GLY A 1 83 ? 11.322 -4.919 -20.622 1.00 81.50 83 GLY A CA 1
ATOM 671 C C . GLY A 1 83 ? 9.905 -5.081 -21.192 1.00 81.50 83 GLY A C 1
ATOM 672 O O . GLY A 1 83 ? 9.258 -6.116 -21.002 1.00 81.50 83 GLY A O 1
ATOM 673 N N . PRO A 1 84 ? 9.393 -4.052 -21.887 1.00 83.88 84 PRO A N 1
ATOM 674 C CA . PRO A 1 84 ? 8.049 -4.076 -22.444 1.00 83.88 84 PRO A CA 1
ATOM 675 C C . PRO A 1 84 ? 7.948 -5.037 -23.633 1.00 83.88 84 PRO A C 1
ATOM 677 O O . PRO A 1 84 ? 8.784 -5.014 -24.538 1.00 83.88 84 PRO A O 1
ATOM 680 N N . ILE A 1 85 ? 6.891 -5.852 -23.654 1.00 80.50 85 ILE A N 1
ATOM 681 C CA . ILE A 1 85 ? 6.602 -6.807 -24.733 1.00 80.50 85 ILE A CA 1
ATOM 682 C C . ILE A 1 85 ? 5.424 -6.273 -25.559 1.00 80.50 85 ILE A C 1
ATOM 684 O O . ILE A 1 85 ? 4.478 -5.704 -25.004 1.00 80.50 85 ILE A O 1
ATOM 688 N N . GLU A 1 86 ? 5.461 -6.469 -26.883 1.00 68.44 86 GLU A N 1
ATOM 689 C CA . GLU A 1 86 ? 4.321 -6.178 -27.763 1.00 68.44 86 GLU A CA 1
ATOM 690 C C . GLU A 1 86 ? 3.087 -6.961 -27.271 1.00 68.44 86 GLU A C 1
ATOM 692 O O . GLU A 1 86 ? 3.084 -8.189 -27.253 1.00 68.44 86 GLU A O 1
ATOM 697 N N . GLY A 1 87 ? 2.056 -6.240 -26.816 1.00 72.06 87 GLY A N 1
ATOM 698 C CA . GLY A 1 87 ? 0.811 -6.810 -26.281 1.00 72.06 87 GLY A CA 1
ATOM 699 C C . GLY A 1 87 ? 0.631 -6.736 -24.758 1.00 72.06 87 GLY A C 1
ATOM 700 O O . GLY A 1 87 ? -0.507 -6.808 -24.305 1.00 72.06 87 GLY A O 1
ATOM 701 N N . SER A 1 88 ? 1.688 -6.511 -23.964 1.00 80.06 88 SER A N 1
ATOM 702 C CA . SER A 1 88 ? 1.594 -6.398 -22.490 1.00 80.06 88 SER A CA 1
ATOM 703 C C . SER A 1 88 ? 2.155 -5.088 -21.921 1.00 80.06 88 SER A C 1
ATOM 705 O O . SER A 1 88 ? 2.459 -4.981 -20.732 1.00 80.06 88 SER A O 1
ATOM 707 N N . ILE A 1 89 ? 2.239 -4.041 -22.749 1.00 86.62 89 ILE A N 1
ATOM 708 C CA . ILE A 1 89 ? 2.712 -2.708 -22.338 1.00 86.62 89 ILE A CA 1
ATOM 709 C C . ILE A 1 89 ? 1.951 -2.156 -21.124 1.00 86.62 89 ILE A C 1
ATOM 711 O O . ILE A 1 89 ? 2.543 -1.528 -20.253 1.00 86.62 89 ILE A O 1
ATOM 715 N N . HIS A 1 90 ? 0.651 -2.438 -21.025 1.00 87.69 90 HIS A N 1
ATOM 716 C CA . HIS A 1 90 ? -0.179 -1.979 -19.916 1.00 87.69 90 HIS A CA 1
ATOM 717 C C . HIS A 1 90 ? 0.238 -2.610 -18.576 1.00 87.69 90 HIS A C 1
ATOM 719 O O . HIS A 1 90 ? 0.200 -1.948 -17.541 1.00 87.69 90 HIS A O 1
ATOM 725 N N . GLU A 1 91 ? 0.668 -3.874 -18.577 1.00 89.00 91 GLU A N 1
ATOM 726 C CA . GLU A 1 91 ? 1.182 -4.539 -17.374 1.00 89.00 91 GLU A CA 1
ATOM 727 C C . GLU A 1 91 ? 2.507 -3.915 -16.935 1.00 89.00 91 GLU A C 1
ATOM 729 O O . GLU A 1 91 ? 2.705 -3.651 -15.750 1.00 89.00 91 GLU A O 1
ATOM 734 N N . PHE A 1 92 ? 3.378 -3.601 -17.898 1.00 90.94 92 PHE A N 1
ATOM 735 C CA . PHE A 1 92 ? 4.646 -2.918 -17.647 1.00 90.94 92 PHE A CA 1
ATOM 736 C C . PHE A 1 92 ? 4.441 -1.501 -17.084 1.00 90.94 92 PHE A C 1
ATOM 738 O O . PHE A 1 92 ? 5.110 -1.104 -16.131 1.00 90.94 92 PHE A O 1
ATOM 745 N N . LEU A 1 93 ?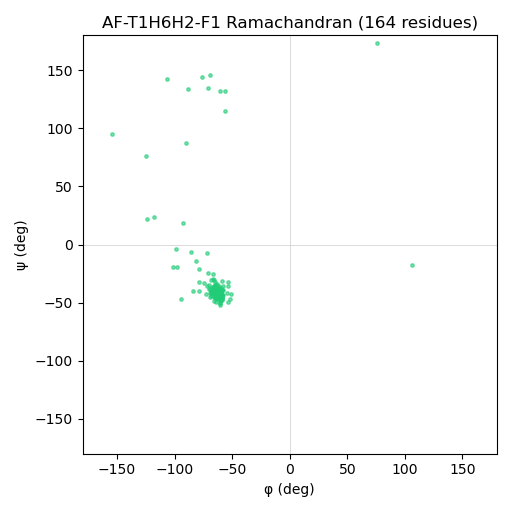 3.481 -0.743 -17.624 1.00 90.50 93 LEU A N 1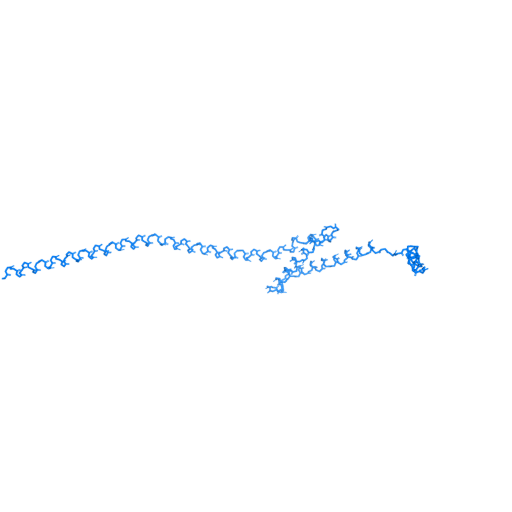
ATOM 746 C CA . LEU A 1 93 ? 3.134 0.589 -17.119 1.00 90.50 93 LEU A CA 1
ATOM 747 C C . LEU A 1 93 ? 2.535 0.532 -15.709 1.00 90.50 93 LEU A C 1
ATOM 749 O O . LEU A 1 93 ? 2.898 1.345 -14.865 1.00 90.50 93 LEU A O 1
ATOM 753 N N . ASN A 1 94 ? 1.675 -0.449 -15.424 1.00 90.75 94 ASN A N 1
ATOM 754 C CA . ASN A 1 94 ? 1.139 -0.663 -14.077 1.00 90.75 94 ASN A CA 1
ATOM 755 C C . ASN A 1 94 ? 2.257 -1.006 -13.074 1.00 90.75 94 ASN A C 1
ATOM 757 O O . ASN A 1 94 ? 2.270 -0.537 -11.941 1.00 90.75 94 ASN A O 1
ATOM 761 N N . ALA A 1 95 ? 3.246 -1.786 -13.505 1.00 90.50 95 ALA A N 1
ATOM 762 C CA . ALA A 1 95 ? 4.448 -2.057 -12.729 1.00 90.50 95 ALA A CA 1
ATOM 763 C C . ALA A 1 95 ? 5.265 -0.791 -12.413 1.00 90.50 95 ALA A C 1
ATOM 765 O O . ALA A 1 95 ? 5.667 -0.593 -11.266 1.00 90.50 95 ALA A O 1
ATOM 766 N N . LEU A 1 96 ? 5.464 0.091 -13.397 1.00 91.75 96 LEU A N 1
ATOM 767 C CA . LEU A 1 96 ? 6.098 1.394 -13.176 1.00 91.75 96 LEU A CA 1
ATOM 768 C C . LEU A 1 96 ? 5.290 2.283 -12.221 1.00 91.75 96 LEU A C 1
ATOM 770 O O . LEU A 1 96 ? 5.880 2.962 -11.382 1.00 91.75 96 LEU A O 1
ATOM 774 N N . ASP A 1 97 ? 3.960 2.258 -12.306 1.00 91.94 97 ASP A N 1
ATOM 775 C CA . ASP A 1 97 ? 3.092 3.025 -11.409 1.00 91.94 97 ASP A CA 1
ATOM 776 C C . ASP A 1 97 ? 3.202 2.530 -9.957 1.00 91.94 97 ASP A C 1
ATOM 778 O O . ASP A 1 97 ? 3.399 3.322 -9.035 1.00 91.94 97 ASP A O 1
ATOM 782 N N . LYS A 1 98 ? 3.223 1.207 -9.744 1.00 90.81 98 LYS A N 1
ATOM 783 C CA . LYS A 1 98 ? 3.485 0.614 -8.420 1.00 90.81 98 LYS A CA 1
ATOM 784 C C . LYS A 1 98 ? 4.835 1.043 -7.844 1.00 90.81 98 LYS A C 1
ATOM 786 O O . LYS A 1 98 ? 4.910 1.381 -6.662 1.00 90.81 98 LYS A O 1
ATOM 791 N N . LEU A 1 99 ? 5.888 1.060 -8.666 1.00 91.00 99 LEU A N 1
ATOM 792 C CA . LEU A 1 99 ? 7.212 1.538 -8.251 1.00 91.00 99 LEU A CA 1
ATOM 793 C C . LEU A 1 99 ? 7.187 3.021 -7.879 1.00 91.00 99 LEU A C 1
ATOM 795 O O . LEU A 1 99 ? 7.780 3.405 -6.875 1.00 91.00 99 LEU A O 1
ATOM 799 N N . LYS A 1 100 ? 6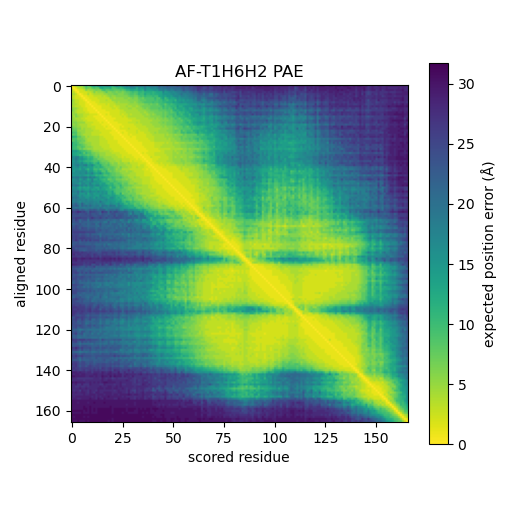.453 3.845 -8.631 1.00 91.06 100 LYS A N 1
ATOM 800 C CA . LYS A 1 100 ? 6.289 5.268 -8.327 1.00 91.06 100 LYS A CA 1
ATOM 801 C C . LYS A 1 100 ? 5.588 5.494 -6.986 1.00 91.06 100 LYS A C 1
ATOM 803 O O . LYS A 1 100 ? 6.066 6.287 -6.180 1.00 91.06 100 LYS A O 1
ATOM 808 N N . VAL A 1 101 ? 4.511 4.758 -6.711 1.00 90.50 101 VAL A N 1
ATOM 809 C CA . VAL A 1 101 ? 3.804 4.831 -5.421 1.00 90.50 101 VAL A CA 1
ATOM 810 C C . VAL A 1 101 ? 4.713 4.400 -4.263 1.00 90.50 101 VAL A C 1
ATOM 812 O O . VAL A 1 101 ? 4.733 5.060 -3.224 1.00 90.50 101 VAL A O 1
ATOM 815 N N . ALA A 1 102 ? 5.494 3.326 -4.432 1.00 88.88 102 ALA A N 1
ATOM 816 C CA . ALA A 1 102 ? 6.459 2.883 -3.424 1.00 88.88 102 ALA A CA 1
ATOM 817 C C . ALA A 1 102 ? 7.571 3.924 -3.191 1.00 88.88 102 ALA A C 1
ATOM 819 O O . ALA A 1 102 ? 7.918 4.213 -2.048 1.00 88.88 102 ALA A O 1
ATOM 820 N N . MET A 1 103 ? 8.079 4.552 -4.254 1.00 88.69 103 MET A N 1
ATOM 821 C CA . MET A 1 103 ? 9.070 5.628 -4.168 1.00 88.69 103 MET A CA 1
ATOM 822 C C . MET A 1 103 ? 8.532 6.830 -3.378 1.00 88.69 103 MET A C 1
ATOM 824 O O . MET A 1 103 ? 9.194 7.302 -2.454 1.00 88.69 103 MET A O 1
ATOM 828 N N . ASP A 1 104 ? 7.308 7.282 -3.673 1.00 89.31 104 ASP A N 1
ATOM 829 C CA . ASP A 1 104 ? 6.650 8.374 -2.943 1.00 89.31 104 ASP A CA 1
ATOM 830 C C . ASP A 1 104 ? 6.434 8.031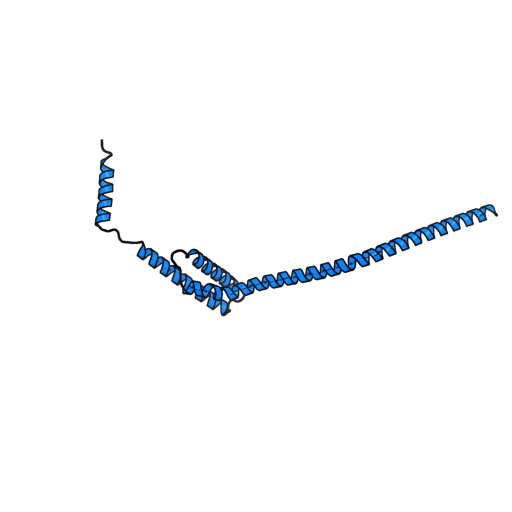 -1.459 1.00 89.31 104 ASP A C 1
ATOM 832 O O . ASP A 1 104 ? 6.539 8.902 -0.589 1.00 89.31 104 ASP A O 1
ATOM 836 N N . TYR A 1 105 ? 6.141 6.762 -1.155 1.00 88.12 105 TYR A N 1
ATOM 837 C CA . TYR A 1 105 ? 6.019 6.266 0.214 1.00 88.12 105 TYR A CA 1
ATOM 838 C C . TYR A 1 105 ? 7.359 6.319 0.963 1.00 88.12 105 TYR A C 1
ATOM 840 O O . TYR A 1 105 ? 7.425 6.855 2.076 1.00 88.12 105 TYR A O 1
ATOM 848 N N . PHE A 1 106 ? 8.438 5.816 0.355 1.00 87.62 106 PHE A N 1
ATOM 849 C CA . PHE A 1 106 ? 9.763 5.816 0.973 1.00 87.62 106 PHE A CA 1
ATOM 850 C C . PHE A 1 106 ? 10.332 7.225 1.131 1.00 87.62 106 PHE A C 1
ATOM 852 O O . PHE A 1 106 ? 10.882 7.528 2.185 1.00 87.62 106 PHE A O 1
ATOM 859 N N . LEU A 1 107 ? 10.108 8.128 0.173 1.00 87.12 107 LEU A N 1
ATOM 860 C CA . LEU A 1 107 ? 10.502 9.536 0.296 1.00 87.12 107 LEU A CA 1
ATOM 861 C C . LEU A 1 107 ? 9.866 10.224 1.511 1.00 87.12 107 LEU A C 1
ATOM 863 O O . LEU A 1 107 ? 10.521 11.021 2.179 1.00 87.12 107 LEU A O 1
ATOM 867 N N . LYS A 1 108 ? 8.598 9.914 1.809 1.00 85.69 108 LYS A N 1
ATOM 868 C CA . LYS A 1 108 ? 7.871 10.482 2.957 1.00 85.69 108 LYS A CA 1
ATOM 869 C C . LYS A 1 108 ? 8.242 9.827 4.285 1.00 85.69 108 LYS A C 1
ATOM 871 O O . LYS A 1 108 ? 8.187 10.491 5.316 1.00 85.69 108 LYS A O 1
ATOM 876 N N . THR A 1 109 ? 8.571 8.538 4.267 1.00 82.25 109 THR A N 1
ATOM 877 C CA . THR A 1 109 ? 8.771 7.739 5.486 1.00 82.25 109 THR A CA 1
ATOM 878 C C . THR A 1 109 ? 10.236 7.693 5.913 1.00 82.25 109 THR A C 1
ATOM 880 O O . THR A 1 109 ? 10.541 7.885 7.088 1.00 82.25 109 THR A O 1
ATOM 883 N N . ASN A 1 110 ? 11.147 7.437 4.972 1.00 79.50 110 ASN A N 1
ATOM 884 C CA . ASN A 1 110 ? 12.584 7.347 5.210 1.00 79.50 110 ASN A CA 1
ATOM 885 C C . ASN A 1 110 ? 13.385 7.668 3.932 1.00 79.50 110 ASN A C 1
ATOM 887 O O . ASN A 1 110 ? 13.665 6.792 3.107 1.00 79.50 110 ASN A O 1
ATOM 891 N N . SER A 1 111 ? 13.800 8.929 3.808 1.00 77.94 111 SER A N 1
ATOM 892 C CA . SER A 1 111 ? 14.486 9.476 2.632 1.00 77.94 111 SER A CA 1
ATOM 893 C C . SER A 1 111 ? 15.931 8.998 2.431 1.00 77.94 111 SER A C 1
ATOM 895 O O . SER A 1 111 ? 16.518 9.303 1.397 1.00 77.94 111 SER A O 1
ATOM 897 N N . GLN A 1 112 ? 16.510 8.255 3.379 1.00 79.94 112 GLN A N 1
ATOM 898 C CA . GLN A 1 112 ? 17.864 7.685 3.278 1.00 79.94 112 GLN A CA 1
ATOM 899 C C . GLN A 1 112 ? 17.857 6.148 3.323 1.00 79.94 112 GLN A C 1
ATOM 901 O O . GLN A 1 112 ? 18.842 5.524 3.710 1.00 79.94 112 GLN A O 1
ATOM 906 N N . SER A 1 113 ? 16.730 5.530 2.967 1.00 85.00 113 SER A N 1
ATOM 907 C CA . SER A 1 113 ? 16.601 4.073 2.916 1.00 85.00 113 SER A CA 1
ATOM 908 C C . SER A 1 113 ? 17.277 3.475 1.675 1.00 85.00 113 SER A C 1
ATOM 910 O O . SER A 1 113 ? 17.238 4.053 0.589 1.00 85.00 113 SER A O 1
ATOM 912 N N . VAL A 1 114 ? 17.868 2.287 1.831 1.00 85.19 114 VAL A N 1
ATOM 913 C CA . VAL A 1 114 ? 18.443 1.504 0.716 1.00 85.19 114 VAL A CA 1
ATOM 914 C C . VAL A 1 114 ? 17.330 1.045 -0.232 1.00 85.19 114 VAL A C 1
ATOM 916 O O . VAL A 1 114 ? 17.510 0.930 -1.440 1.00 85.19 114 VAL A O 1
ATOM 919 N N . GLU A 1 115 ? 16.137 0.831 0.311 1.00 85.56 115 GLU A N 1
ATOM 920 C CA . GLU A 1 115 ? 14.932 0.486 -0.426 1.00 85.56 115 GLU A CA 1
ATOM 921 C C . GLU A 1 115 ? 14.510 1.599 -1.385 1.00 85.56 115 GLU A C 1
ATOM 923 O O . GLU A 1 115 ? 14.164 1.308 -2.529 1.00 85.56 115 GLU A O 1
ATOM 928 N N . LEU A 1 116 ? 14.607 2.868 -0.973 1.00 88.31 116 LEU A N 1
ATOM 929 C CA . LEU A 1 116 ? 14.355 3.999 -1.864 1.00 88.31 116 LEU A CA 1
ATOM 930 C C . LEU A 1 116 ? 15.335 4.010 -3.040 1.00 88.31 116 LEU A C 1
ATOM 932 O O . LEU A 1 116 ? 14.913 4.217 -4.178 1.00 88.31 116 LEU A O 1
ATOM 936 N N . GLU A 1 117 ? 16.622 3.774 -2.785 1.00 88.94 117 GLU A N 1
ATOM 937 C CA . GLU A 1 117 ? 17.643 3.713 -3.835 1.00 88.94 117 GLU A CA 1
ATOM 938 C C . GLU A 1 117 ? 17.357 2.571 -4.822 1.00 88.94 117 GLU A C 1
ATOM 940 O O . GLU A 1 117 ? 17.346 2.789 -6.036 1.00 88.94 117 GLU A O 1
ATOM 945 N N . ASN A 1 118 ? 17.015 1.385 -4.309 1.00 88.88 118 ASN A N 1
ATOM 946 C CA . ASN A 1 118 ? 16.651 0.224 -5.120 1.00 88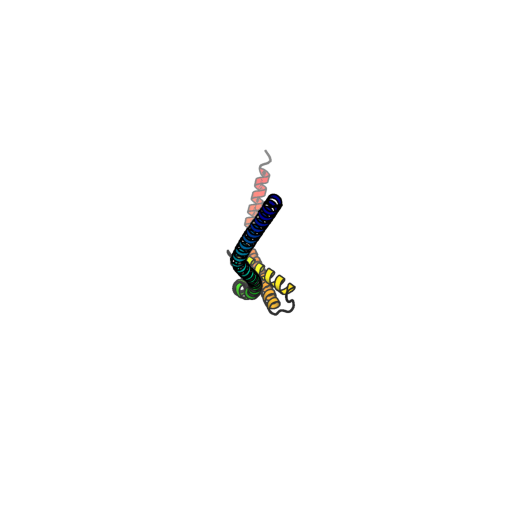.88 118 ASN A CA 1
ATOM 947 C C . ASN A 1 118 ? 15.414 0.486 -5.990 1.00 88.88 118 ASN A C 1
ATOM 949 O O . ASN A 1 118 ? 15.464 0.260 -7.200 1.00 88.88 118 ASN A O 1
ATOM 953 N N . VAL A 1 119 ? 14.323 1.000 -5.406 1.00 90.81 119 VAL A N 1
ATOM 954 C CA . VAL A 1 119 ? 13.088 1.340 -6.140 1.00 90.81 119 VAL A CA 1
ATOM 955 C C . VAL A 1 119 ? 13.370 2.399 -7.206 1.00 90.81 119 VAL A C 1
ATOM 957 O O . VAL A 1 119 ? 12.913 2.267 -8.340 1.00 90.81 119 VAL A O 1
ATOM 960 N N . THR A 1 120 ? 14.148 3.431 -6.867 1.00 90.81 120 THR A N 1
ATOM 961 C CA . THR A 1 120 ? 14.487 4.534 -7.779 1.00 90.81 120 THR A CA 1
ATOM 962 C C . THR A 1 120 ? 15.324 4.042 -8.957 1.00 90.81 120 THR A C 1
ATOM 964 O O . THR A 1 120 ? 15.030 4.361 -10.109 1.00 90.81 120 THR A O 1
ATOM 967 N N . SER A 1 121 ? 16.343 3.224 -8.688 1.00 91.69 121 SER A N 1
ATOM 968 C CA . SER A 1 121 ? 17.175 2.595 -9.716 1.00 91.69 121 SER A CA 1
ATOM 969 C C . SER A 1 121 ? 16.335 1.716 -10.648 1.00 91.69 121 SER A C 1
ATOM 971 O O . SER A 1 121 ? 16.391 1.862 -11.871 1.00 91.69 121 SER A O 1
ATOM 973 N N . LEU A 1 122 ? 15.468 0.870 -10.083 1.00 92.00 122 LEU A N 1
ATOM 974 C CA . LEU A 1 122 ? 14.585 -0.004 -10.852 1.00 92.00 122 LEU A CA 1
ATOM 975 C C . LEU A 1 122 ? 13.593 0.796 -11.716 1.00 92.00 122 LEU A C 1
ATOM 977 O O . LEU A 1 122 ? 13.386 0.469 -12.885 1.00 92.00 122 LEU A O 1
ATOM 981 N N . PHE A 1 123 ? 13.016 1.872 -11.176 1.00 93.69 123 PHE A N 1
ATOM 982 C CA . PHE A 1 123 ? 12.118 2.766 -11.907 1.00 93.69 123 PHE A CA 1
ATOM 983 C C . PHE A 1 123 ? 12.823 3.452 -13.086 1.00 93.69 123 PHE A C 1
ATOM 985 O O . PHE A 1 123 ? 12.289 3.472 -14.198 1.00 93.69 123 PHE A O 1
ATOM 992 N N . ASN A 1 124 ? 14.041 3.960 -12.872 1.00 93.50 124 ASN A N 1
ATOM 993 C CA . ASN A 1 124 ? 14.849 4.580 -13.924 1.00 93.50 124 ASN A CA 1
ATOM 994 C C . ASN A 1 124 ? 15.183 3.582 -15.042 1.00 93.50 124 ASN A C 1
ATOM 996 O O . ASN A 1 124 ? 14.971 3.892 -16.216 1.00 93.50 124 ASN A O 1
ATOM 1000 N N . ASN A 1 125 ? 15.603 2.364 -14.684 1.00 92.50 125 ASN A N 1
ATOM 1001 C CA . ASN A 1 125 ? 15.865 1.291 -15.647 1.00 92.50 125 ASN A CA 1
ATOM 1002 C C . ASN A 1 125 ? 14.613 0.948 -16.466 1.00 92.50 125 ASN A C 1
ATOM 1004 O O . ASN A 1 125 ? 14.678 0.769 -17.683 1.00 92.50 125 ASN A O 1
ATOM 1008 N N . GLY A 1 126 ? 13.447 0.896 -15.817 1.00 91.56 126 GLY A N 1
ATOM 1009 C CA . GLY A 1 126 ? 12.180 0.666 -16.503 1.00 91.56 126 GLY A CA 1
ATOM 1010 C C . GLY A 1 126 ? 11.797 1.798 -17.459 1.00 91.56 126 GLY A C 1
ATOM 1011 O O . GLY A 1 126 ? 11.327 1.527 -18.564 1.00 91.56 126 GLY A O 1
ATOM 1012 N N . CYS A 1 127 ? 12.060 3.055 -17.091 1.00 92.56 127 CYS A N 1
ATOM 1013 C CA . CYS A 1 127 ? 11.846 4.208 -17.969 1.00 92.56 127 CYS A CA 1
ATOM 1014 C C . CYS A 1 127 ? 12.776 4.186 -19.190 1.00 92.56 127 CYS A C 1
ATOM 1016 O O . CYS A 1 127 ? 12.340 4.469 -20.308 1.00 92.56 127 CYS A O 1
ATOM 1018 N N . GLU A 1 128 ? 14.044 3.819 -19.002 1.00 93.62 128 GLU A N 1
ATOM 1019 C CA . GLU A 1 128 ? 14.992 3.665 -20.105 1.00 93.62 128 GLU A CA 1
ATOM 1020 C C . GLU A 1 128 ? 14.564 2.537 -21.054 1.00 93.62 128 GLU A C 1
ATOM 1022 O O . GLU A 1 128 ? 14.512 2.730 -22.272 1.00 93.62 128 GLU A O 1
ATOM 1027 N N . SER A 1 129 ? 14.171 1.388 -20.500 1.00 91.50 129 SER A N 1
ATOM 1028 C CA . SER A 1 129 ? 13.652 0.247 -21.259 1.00 91.50 129 SER A CA 1
ATOM 1029 C C . SER A 1 129 ? 12.405 0.618 -22.073 1.00 91.50 129 SER A C 1
ATOM 1031 O O . SER A 1 129 ? 12.322 0.320 -23.268 1.00 91.50 129 SER A O 1
ATOM 1033 N N . LEU A 1 130 ? 11.475 1.370 -21.472 1.00 91.88 130 LEU A N 1
ATOM 1034 C CA . LEU A 1 130 ? 10.285 1.889 -22.149 1.00 91.88 130 LEU A CA 1
ATOM 1035 C C . LEU A 1 130 ? 10.637 2.830 -23.308 1.00 91.88 130 LEU A C 1
ATOM 1037 O O . LEU A 1 130 ? 10.093 2.698 -24.404 1.00 91.88 130 LEU A O 1
ATOM 1041 N N . ASN A 1 131 ? 11.570 3.757 -23.091 1.00 92.06 131 ASN A N 1
ATOM 1042 C CA . ASN A 1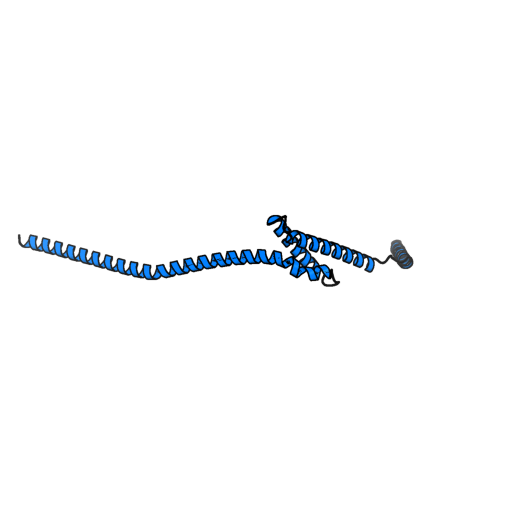 131 ? 12.027 4.678 -24.129 1.00 92.06 131 ASN A CA 1
ATOM 1043 C C . ASN A 1 131 ? 12.686 3.929 -25.299 1.00 92.06 131 ASN A C 1
ATOM 1045 O O . ASN A 1 131 ? 12.446 4.236 -26.468 1.00 92.06 131 ASN A O 1
ATOM 1049 N N . ASN A 1 132 ? 13.490 2.909 -24.999 1.00 91.06 132 ASN A N 1
ATOM 1050 C CA . ASN A 1 132 ? 14.123 2.071 -26.013 1.00 91.06 132 ASN A CA 1
ATOM 1051 C C . ASN A 1 132 ? 13.090 1.274 -26.819 1.00 91.06 132 ASN A C 1
ATOM 1053 O O . ASN A 1 132 ? 13.184 1.233 -28.047 1.00 91.06 132 ASN A O 1
ATOM 1057 N N . HIS A 1 133 ? 12.070 0.721 -26.158 1.00 89.44 133 HIS A N 1
ATOM 1058 C CA . HIS A 1 133 ? 10.956 0.052 -26.827 1.00 89.44 133 HIS A CA 1
ATOM 1059 C C . HIS A 1 133 ? 10.188 1.010 -27.749 1.00 89.44 133 HIS A C 1
ATOM 1061 O O . HIS A 1 133 ? 9.953 0.689 -28.912 1.00 89.44 133 HIS A O 1
ATOM 1067 N N . TYR A 1 134 ? 9.878 2.222 -27.281 1.00 89.44 134 TYR A N 1
ATOM 1068 C CA . TYR A 1 134 ? 9.212 3.240 -28.096 1.00 89.44 134 TYR A CA 1
ATOM 1069 C C . TYR A 1 134 ? 10.034 3.624 -29.336 1.00 89.44 134 TYR A C 1
ATOM 1071 O O . TYR A 1 134 ? 9.510 3.665 -30.449 1.00 89.44 134 TYR A O 1
ATOM 1079 N N . LYS A 1 135 ? 11.348 3.832 -29.183 1.00 90.75 135 LYS A N 1
ATOM 1080 C CA . LYS A 1 135 ? 12.253 4.092 -30.316 1.00 90.75 135 LYS A CA 1
ATOM 1081 C C . LYS A 1 135 ? 12.288 2.930 -31.308 1.00 90.75 135 LYS A C 1
ATOM 1083 O O . LYS A 1 135 ? 12.334 3.169 -32.514 1.00 90.75 135 LYS A O 1
ATOM 1088 N N . ALA A 1 136 ? 12.296 1.689 -30.824 1.00 88.50 136 ALA A N 1
ATOM 1089 C CA . ALA A 1 136 ? 12.260 0.506 -31.679 1.00 88.50 136 ALA A CA 1
ATOM 1090 C C . ALA A 1 136 ? 10.942 0.428 -32.463 1.00 88.50 136 ALA A C 1
ATOM 1092 O O . ALA A 1 136 ? 10.966 0.181 -33.668 1.00 88.50 136 ALA A O 1
ATOM 1093 N N . LEU A 1 137 ? 9.818 0.724 -31.807 1.00 88.62 137 LEU A N 1
ATOM 1094 C CA . LEU A 1 137 ? 8.500 0.764 -32.431 1.00 88.62 137 LEU A CA 1
ATOM 1095 C C . LEU A 1 137 ? 8.427 1.840 -33.524 1.00 88.62 137 LEU A C 1
ATOM 1097 O O . LEU A 1 137 ? 8.013 1.548 -34.643 1.00 88.62 137 LEU A O 1
ATOM 1101 N N . LEU A 1 138 ? 8.912 3.054 -33.241 1.00 88.69 138 LEU A N 1
ATOM 1102 C CA . LEU A 1 138 ? 8.995 4.122 -34.239 1.00 88.69 138 LEU A CA 1
ATOM 1103 C C . LEU A 1 138 ? 9.849 3.712 -35.439 1.00 88.69 138 LEU A C 1
ATOM 1105 O O . LEU A 1 138 ? 9.430 3.901 -36.569 1.00 88.69 138 LEU A O 1
ATOM 1109 N N . LYS A 1 139 ? 11.022 3.106 -35.228 1.00 88.19 139 LYS A N 1
ATOM 1110 C CA . LYS A 1 139 ? 11.861 2.628 -36.341 1.00 88.19 139 LYS A CA 1
ATOM 1111 C C . LYS A 1 139 ? 11.193 1.521 -37.158 1.00 88.19 139 LYS A C 1
ATOM 1113 O O . LYS A 1 139 ? 11.409 1.450 -38.361 1.00 88.19 139 LYS A O 1
ATOM 1118 N N . LYS A 1 140 ? 10.421 0.648 -36.507 1.00 87.12 140 LYS A N 1
ATOM 1119 C CA . LYS A 1 140 ? 9.712 -0.463 -37.153 1.00 87.12 140 LYS A CA 1
ATOM 1120 C C . LYS A 1 140 ? 8.553 0.026 -38.023 1.00 87.12 140 LYS A C 1
ATOM 1122 O O . LYS A 1 140 ? 8.330 -0.541 -39.087 1.00 87.12 140 LYS A O 1
ATOM 1127 N N . HIS A 1 141 ? 7.828 1.051 -37.577 1.00 84.50 141 HIS A N 1
ATOM 1128 C CA . HIS A 1 141 ? 6.618 1.534 -38.249 1.00 84.50 141 HIS A CA 1
ATOM 1129 C C . HIS A 1 141 ? 6.820 2.798 -39.095 1.00 84.50 141 HIS A C 1
ATOM 1131 O O . HIS A 1 141 ? 6.020 3.053 -39.989 1.00 84.50 141 HIS A O 1
ATOM 1137 N N . SER A 1 142 ? 7.890 3.561 -38.873 1.00 84.00 142 SER A N 1
ATOM 1138 C CA . SER A 1 142 ? 8.267 4.681 -39.735 1.00 84.00 142 SER A CA 1
ATOM 1139 C C . SER A 1 142 ? 9.195 4.194 -40.843 1.00 84.00 142 SER A C 1
ATOM 1141 O O . SER A 1 142 ? 10.419 4.239 -40.715 1.00 84.00 142 SER A O 1
ATOM 1143 N N . SER A 1 143 ? 8.612 3.738 -41.950 1.00 77.00 143 SER A N 1
ATOM 1144 C CA . SER A 1 143 ? 9.344 3.550 -43.203 1.00 77.00 143 SER A CA 1
ATOM 1145 C C . SER A 1 143 ? 9.328 4.848 -44.018 1.00 77.00 143 SER A C 1
ATOM 1147 O O . SER A 1 143 ? 8.258 5.440 -44.169 1.00 77.00 143 SER A O 1
ATOM 1149 N N . PRO A 1 144 ? 10.471 5.299 -44.567 1.00 79.12 144 PRO A N 1
ATOM 1150 C CA . PRO A 1 144 ? 10.473 6.416 -45.503 1.00 79.12 144 PRO A CA 1
ATOM 1151 C C . PRO A 1 144 ? 9.633 6.051 -46.733 1.00 79.12 144 PRO A C 1
ATOM 1153 O O . PRO A 1 144 ? 9.795 4.962 -47.288 1.00 79.12 144 PRO A O 1
ATOM 1156 N N . LEU A 1 145 ? 8.745 6.963 -47.137 1.00 79.50 145 LEU A N 1
ATOM 1157 C CA . LEU A 1 145 ? 7.957 6.835 -48.364 1.00 79.50 145 LEU A CA 1
ATOM 1158 C C . LEU A 1 145 ? 8.898 6.663 -49.553 1.00 79.50 145 LEU A C 1
ATOM 1160 O O . LEU A 1 145 ? 9.876 7.407 -49.699 1.00 79.50 145 LEU A O 1
ATOM 1164 N N . LYS A 1 146 ? 8.623 5.673 -50.405 1.00 86.38 146 LYS A N 1
ATOM 1165 C CA . LYS A 1 146 ? 9.420 5.502 -51.618 1.00 86.38 146 LYS A CA 1
ATOM 1166 C C . LYS A 1 146 ? 9.123 6.657 -52.576 1.00 86.38 146 LYS A C 1
ATOM 1168 O O . LYS A 1 146 ? 7.973 7.075 -52.673 1.00 86.38 146 LYS A O 1
ATOM 1173 N N . PRO A 1 147 ? 10.110 7.121 -53.364 1.00 85.94 147 PRO A N 1
ATOM 1174 C CA . PRO A 1 147 ? 9.882 8.178 -54.349 1.00 85.94 147 PRO A CA 1
ATOM 1175 C C . PRO A 1 147 ? 8.735 7.882 -55.326 1.00 85.94 147 PRO A C 1
ATOM 1177 O O . PRO A 1 147 ? 8.047 8.803 -55.739 1.00 85.94 147 PRO A O 1
ATOM 1180 N N . VAL A 1 148 ? 8.509 6.607 -55.664 1.00 86.12 148 VAL A N 1
ATOM 1181 C CA . VAL A 1 148 ? 7.399 6.177 -56.534 1.00 86.12 148 VAL A CA 1
ATOM 1182 C C . VAL A 1 148 ? 6.044 6.347 -55.843 1.00 86.12 148 VAL A C 1
ATOM 1184 O O . VAL A 1 148 ? 5.144 6.917 -56.432 1.00 86.12 148 VAL A O 1
ATOM 1187 N N . GLU A 1 149 ? 5.925 5.948 -54.574 1.00 85.44 149 GLU A N 1
ATOM 1188 C CA . GLU A 1 149 ? 4.695 6.139 -53.786 1.00 85.44 149 GLU A CA 1
ATOM 1189 C C . GLU A 1 149 ? 4.387 7.634 -53.603 1.00 85.44 149 GLU A C 1
ATOM 1191 O O . GLU A 1 149 ? 3.232 8.040 -53.599 1.00 85.44 149 GLU A O 1
ATOM 1196 N N . LEU A 1 150 ? 5.428 8.465 -53.490 1.00 85.50 150 LEU A N 1
ATOM 1197 C CA . LEU A 1 150 ? 5.289 9.917 -53.434 1.00 85.50 150 LEU A CA 1
ATOM 1198 C C . LEU A 1 150 ? 4.797 10.499 -54.769 1.00 85.50 150 LEU A C 1
ATOM 1200 O O . LEU A 1 150 ? 3.938 11.373 -54.772 1.00 85.50 150 LEU A O 1
ATOM 1204 N N . LEU A 1 151 ? 5.339 10.019 -55.893 1.00 86.56 151 LEU A N 1
ATOM 1205 C CA . LEU A 1 151 ? 4.913 10.427 -57.234 1.00 86.56 151 LEU A CA 1
ATOM 1206 C C . LEU A 1 151 ? 3.468 10.012 -57.516 1.00 86.56 151 LEU A C 1
ATOM 1208 O O . LEU A 1 151 ? 2.716 10.826 -58.040 1.00 86.56 151 LEU A O 1
ATOM 1212 N N . ASP A 1 152 ? 3.074 8.799 -57.123 1.00 86.88 152 ASP A N 1
ATOM 1213 C CA . ASP A 1 152 ? 1.696 8.318 -57.258 1.00 86.88 152 ASP A CA 1
ATOM 1214 C C . ASP A 1 152 ? 0.722 9.202 -56.458 1.00 86.88 152 ASP A C 1
ATOM 1216 O O . ASP A 1 152 ? -0.334 9.567 -56.967 1.00 86.88 152 ASP A O 1
ATOM 1220 N N . LEU A 1 153 ? 1.088 9.615 -55.237 1.00 84.94 153 LEU A N 1
ATOM 1221 C CA . LEU A 1 153 ? 0.280 10.536 -54.424 1.00 84.94 153 LEU A CA 1
ATOM 1222 C C . LEU A 1 153 ? 0.132 11.924 -55.068 1.00 84.94 153 LEU A C 1
ATOM 1224 O O . LEU A 1 153 ? -0.967 12.471 -55.064 1.00 84.94 153 LEU A O 1
ATOM 1228 N N . ILE A 1 154 ? 1.207 12.470 -55.645 1.00 86.69 154 ILE A N 1
ATOM 1229 C CA . ILE A 1 154 ? 1.175 13.764 -56.351 1.00 86.69 154 ILE A CA 1
ATOM 1230 C C . ILE A 1 154 ? 0.278 13.676 -57.593 1.00 86.69 154 ILE A C 1
ATOM 1232 O O . ILE A 1 154 ? -0.522 14.572 -57.843 1.00 86.69 154 ILE A O 1
ATOM 1236 N N . TYR A 1 155 ? 0.369 12.578 -58.349 1.00 81.25 155 TYR A N 1
ATOM 1237 C CA . TYR A 1 155 ? -0.435 12.390 -59.559 1.00 81.25 155 TYR A CA 1
ATOM 1238 C C . TYR A 1 155 ? -1.934 12.262 -59.249 1.00 81.25 155 TYR A C 1
ATOM 1240 O O . TYR A 1 155 ? -2.767 12.789 -59.980 1.00 81.25 155 TYR A O 1
ATOM 1248 N N . ILE A 1 156 ? -2.281 11.611 -58.133 1.00 76.81 156 ILE A N 1
ATOM 1249 C CA . ILE A 1 156 ? -3.667 11.505 -57.651 1.00 76.81 156 ILE A CA 1
ATOM 1250 C C . ILE A 1 156 ? -4.229 12.882 -57.241 1.00 76.81 156 ILE A C 1
ATOM 1252 O O . ILE A 1 156 ? -5.406 13.154 -57.484 1.00 76.81 156 ILE A O 1
ATOM 1256 N N . GLU A 1 157 ? -3.418 13.762 -56.642 1.00 68.69 157 GLU A N 1
ATOM 1257 C CA . GLU A 1 157 ? -3.839 15.130 -56.294 1.00 68.69 157 GLU A CA 1
ATOM 1258 C C . GLU A 1 157 ? -4.075 16.002 -57.541 1.00 68.69 157 GLU A C 1
ATOM 1260 O O . GLU A 1 157 ? -5.088 16.709 -57.609 1.00 68.69 157 GLU A O 1
ATOM 1265 N N . ASP A 1 158 ? -3.208 15.905 -58.553 1.00 62.25 158 ASP A N 1
ATOM 1266 C CA . ASP A 1 158 ? -3.336 16.658 -59.809 1.00 62.25 158 ASP A CA 1
ATOM 1267 C C . ASP A 1 158 ? -4.558 16.221 -60.644 1.00 62.25 158 ASP A C 1
ATOM 1269 O O . ASP A 1 158 ? -5.239 17.071 -61.222 1.00 62.25 158 ASP A O 1
ATOM 1273 N N . ASP A 1 159 ? -4.906 14.928 -60.664 1.00 59.19 159 ASP A N 1
ATOM 1274 C CA . ASP A 1 159 ? -6.117 14.440 -61.347 1.00 59.19 159 ASP A CA 1
ATOM 1275 C C . ASP A 1 159 ? -7.409 14.869 -60.625 1.00 59.19 159 ASP A C 1
ATOM 1277 O O . ASP A 1 159 ? -8.397 15.207 -61.278 1.00 59.19 159 ASP A O 1
ATOM 1281 N N . SER A 1 160 ? -7.406 14.950 -59.286 1.00 58.69 160 SER A N 1
ATOM 1282 C CA . SER A 1 160 ? -8.567 15.436 -58.515 1.00 58.69 160 SER A CA 1
ATOM 1283 C C . SER A 1 160 ? -8.819 16.942 -58.666 1.00 58.69 160 SER A C 1
ATOM 1285 O O . SER A 1 160 ? -9.948 17.404 -58.520 1.00 58.69 160 SER A O 1
ATOM 1287 N N . SER A 1 161 ? -7.776 17.706 -59.002 1.00 58.16 161 SER A N 1
ATOM 1288 C CA . SER A 1 161 ? -7.835 19.164 -59.177 1.00 58.16 161 SER A CA 1
ATOM 1289 C C . SER A 1 161 ? -8.365 19.583 -60.554 1.00 58.16 161 SER A C 1
ATOM 1291 O O . SER A 1 161 ? -8.719 20.744 -60.754 1.00 58.16 161 SER A O 1
ATOM 1293 N N . ASN A 1 162 ? -8.425 18.647 -61.508 1.00 55.12 162 ASN A N 1
ATOM 1294 C CA . ASN A 1 162 ? -8.818 18.908 -62.893 1.00 55.12 162 ASN A CA 1
ATOM 1295 C C . ASN A 1 162 ? -10.290 18.567 -63.207 1.00 55.12 162 ASN A C 1
ATOM 1297 O O . ASN A 1 162 ? -10.741 18.871 -64.311 1.00 55.12 162 ASN A O 1
ATOM 1301 N N . GLU A 1 163 ? -11.061 17.997 -62.268 1.00 54.22 163 GLU A N 1
ATOM 1302 C CA . GLU A 1 163 ? -12.502 17.727 -62.466 1.00 54.22 163 GLU A CA 1
ATOM 1303 C C . GLU A 1 163 ? -13.437 18.910 -62.124 1.00 54.22 163 GLU A C 1
ATOM 1305 O O . GLU A 1 163 ? -14.616 18.859 -62.467 1.00 54.22 163 GLU A O 1
ATOM 1310 N N . ASP A 1 164 ? -12.937 20.019 -61.563 1.00 54.75 164 ASP A N 1
ATOM 1311 C CA . ASP A 1 164 ? -13.757 21.202 -61.214 1.00 54.75 164 ASP A CA 1
ATOM 1312 C C . ASP A 1 164 ? -13.827 22.292 -62.315 1.00 54.75 164 ASP A C 1
ATOM 1314 O O . ASP A 1 164 ? -14.202 23.437 -62.054 1.00 54.75 164 ASP A O 1
ATOM 1318 N N . CYS A 1 165 ? -13.502 21.970 -63.574 1.00 49.47 165 CYS A N 1
ATOM 1319 C CA . CYS A 1 165 ? -13.705 22.873 -64.720 1.00 49.47 165 CYS A CA 1
ATOM 1320 C C . CYS A 1 165 ? -14.536 22.223 -65.843 1.00 49.47 165 CYS A C 1
ATOM 1322 O O . CYS A 1 165 ? -13.998 21.870 -66.895 1.00 49.47 165 CYS A O 1
ATOM 1324 N N . ILE A 1 166 ? -15.857 22.130 -65.645 1.00 39.97 166 ILE A N 1
ATOM 1325 C CA . ILE A 1 166 ? -16.864 22.057 -66.724 1.00 39.97 166 ILE A CA 1
ATOM 1326 C C . ILE A 1 166 ? -17.915 23.143 -66.496 1.00 39.97 166 ILE A C 1
ATOM 1328 O O . ILE A 1 166 ? -18.455 23.213 -65.370 1.00 39.97 166 ILE A O 1
#

Nearest PDB structures (foldseek):
  2lff-assembly1_A  TM=3.106E-01  e=1.505E+00  Escherichia coli

Sequence (1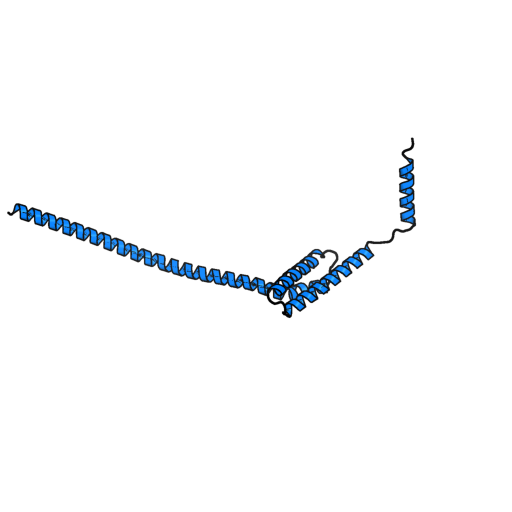66 aa):
DTANFAQLTEKVNKYNELSKCMSGILTTFEQRLGKLEETILPVYQKTEHLQKRQQNLKALSNRDVVLSHYDVSQDVCNLIHRGPIEGSIHEFLNALDKLKVAMDYFLKTNSQSVELENVTSLFNNGCESLNNHYKALLKKHSSPLKPVELLDLIYIEDDSSNEDCI

Secondary structure (DSSP, 8-state):
-HHHHHHHHHHHHHHHHHHHHHHHHHHHHHHHHHHHHHHHHHHHHHHHHHHHHHHHHHHHHHHHHHHHHHHHHHHHHHHHHH---TT-HHHHHHHHHHHHHHHHHHHHH-TT-HHHHHHHHHHHHHHHHHHHHHHHHHHHH-PPPPHHHHHHHHHHHHHHTSTT--

Foldseek 3Di:
DVVVVVVVVVVVVVVVVVVVVVVVVVVVVVVVVVVVCVVVVVVVVVVVVVVVVVVVVVVVVVVVVVVVLLCLLVVLLVVLVVADDVPCVVVLVVSLVSLVVSLVVCVVVPVPDPSNVSSVVSSVSSVVSNVVVVVVVCVVPDDPDDPVNVVVVVVVVVVVVPPPDD

Organism: Megaselia scalaris (NCBI:txid36166)

Mean predicted aligned error: 14.13 Å

InterPro domains:
  IPR016159 Cullin repeat-like-containing domain superfamily [SSF74788] (66-153)